Protein AF-A0A2V8K857-F1 (afdb_monomer)

Solvent-accessible surface area (b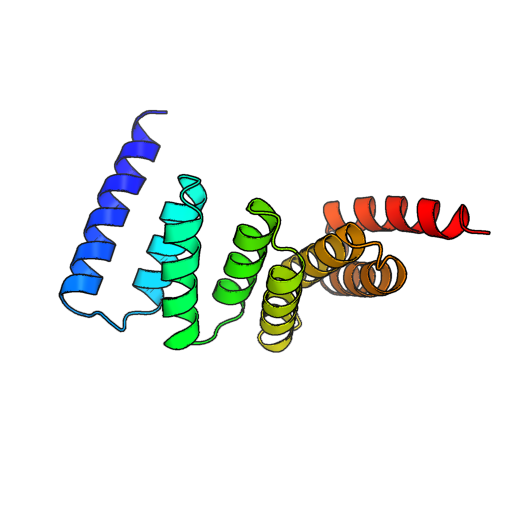ackbone atoms only — not comparable to full-atom values): 7277 Å² total; per-residue (Å²): 123,70,66,62,62,51,53,55,51,54,52,45,53,54,36,51,53,46,38,72,78,44,70,91,39,37,69,42,25,39,51,45,14,54,52,26,48,76,69,70,36,53,69,63,12,47,54,24,23,50,53,11,37,72,75,49,76,47,30,67,45,27,34,50,44,15,54,50,28,52,74,69,76,36,39,73,61,14,39,55,25,14,52,48,12,32,71,70,33,79,77,44,32,68,32,30,31,51,30,15,48,38,33,40,76,72,67,40,49,70,64,14,48,54,28,25,51,51,14,37,70,70,36,75,80,45,60,68,39,54,55,50,48,54,56,48,52,50,57,64,61,68,74,108

pLDDT: mean 93.02, std 10.06, range [45.81, 98.81]

Secondary structure (DSSP, 8-state):
-HHHHHHHHHHHHHHHHHHHH-TT-HHHHHHHHHHHHHTT-HHHHHHHHHHHHHHS--HHHHHHHHHHHHHTT-HHHHHHHHHHHHHH-TT-HHHHHHHHHHHHHTT-HHHHHHHHHHHHHH-TT-HHHHHHHHHHHHHHHHT-

Sequence (144 aa):
MVSFRWAFNEAQAHFEEVLRIFPDQPDAHFSLGVIFARKAKFDEALAHYTQAAEIRPDAATHYNLGNVLMKVDRADEAIAHFAEAVRLDPQMAEAQNNWAYALASQGRLHEAADHFAAALRIKPNLVEARLNVARIREQLGEAR

Structure (mmCIF, N/CA/C/O backbone):
data_AF-A0A2V8K857-F1
#
_entry.id   AF-A0A2V8K857-F1
#
loop_
_atom_site.group_PDB
_atom_site.id
_atom_site.type_symbol
_atom_site.label_atom_id
_atom_site.label_alt_id
_atom_site.label_comp_id
_atom_site.label_asym_id
_atom_site.label_entity_id
_atom_site.label_seq_id
_atom_site.pdbx_PDB_ins_code
_atom_site.Cartn_x
_atom_site.Cartn_y
_atom_site.Cartn_z
_atom_site.occupancy
_atom_site.B_iso_or_equiv
_atom_site.auth_seq_id
_atom_site.auth_comp_id
_atom_site.auth_asym_id
_atom_site.auth_atom_id
_atom_site.pdbx_PDB_model_num
ATOM 1 N N . MET A 1 1 ? 20.931 17.908 -3.114 1.00 53.53 1 MET A N 1
ATOM 2 C CA . MET A 1 1 ? 19.654 17.392 -3.670 1.00 53.53 1 MET A CA 1
ATOM 3 C C . MET A 1 1 ? 19.728 16.903 -5.125 1.00 53.53 1 MET A C 1
ATOM 5 O O . MET A 1 1 ? 18.856 16.143 -5.517 1.00 53.53 1 MET A O 1
ATOM 9 N N . VAL A 1 2 ? 20.745 17.264 -5.922 1.00 58.31 2 VAL A N 1
ATOM 10 C CA . VAL A 1 2 ? 20.847 16.863 -7.348 1.00 58.31 2 VAL A CA 1
ATOM 11 C C . VAL A 1 2 ? 21.125 15.357 -7.548 1.00 58.31 2 VAL A C 1
ATOM 13 O O . VAL A 1 2 ? 20.633 14.765 -8.502 1.00 58.31 2 VAL A O 1
ATOM 16 N N . SER A 1 3 ? 21.828 14.720 -6.604 1.00 67.25 3 SER A N 1
ATOM 17 C CA . SER A 1 3 ? 22.264 13.313 -6.689 1.00 67.25 3 SER A CA 1
ATOM 18 C C . SER A 1 3 ? 21.116 12.288 -6.708 1.00 67.25 3 SER A C 1
ATOM 20 O O . SER A 1 3 ? 21.150 11.356 -7.503 1.00 67.25 3 SER A O 1
ATOM 22 N N . PHE A 1 4 ? 20.052 12.489 -5.920 1.00 61.50 4 PHE A N 1
ATOM 23 C CA . PHE A 1 4 ? 18.925 11.546 -5.884 1.00 61.50 4 PHE A CA 1
ATOM 24 C C . PHE A 1 4 ? 18.104 11.559 -7.176 1.00 61.50 4 PHE A C 1
ATOM 26 O O . PHE A 1 4 ? 17.704 10.510 -7.665 1.00 61.50 4 PHE A O 1
ATOM 33 N N . ARG A 1 5 ? 17.877 12.743 -7.761 1.00 63.09 5 ARG A N 1
ATOM 34 C CA . ARG A 1 5 ? 17.120 12.872 -9.015 1.00 63.09 5 ARG A CA 1
ATOM 35 C C . ARG A 1 5 ? 17.824 12.163 -10.176 1.00 63.09 5 ARG A C 1
ATOM 37 O O . ARG A 1 5 ? 17.155 11.538 -10.989 1.00 63.09 5 ARG A O 1
ATOM 44 N N . TRP A 1 6 ? 19.152 12.238 -10.225 1.00 64.38 6 TRP A N 1
ATOM 45 C CA . TRP A 1 6 ? 19.959 11.528 -11.217 1.00 64.38 6 TRP A CA 1
ATOM 46 C C . TRP A 1 6 ? 19.879 10.010 -11.047 1.00 64.38 6 TRP A C 1
ATOM 48 O O . TRP A 1 6 ? 19.550 9.321 -12.008 1.00 64.38 6 TRP A O 1
ATOM 58 N N . ALA A 1 7 ? 20.035 9.509 -9.818 1.00 73.25 7 ALA A N 1
ATOM 59 C CA . ALA A 1 7 ? 19.943 8.077 -9.538 1.00 73.25 7 ALA A CA 1
ATOM 60 C C . ALA A 1 7 ? 18.571 7.478 -9.913 1.00 73.25 7 ALA A C 1
ATOM 62 O O . ALA A 1 7 ? 18.506 6.383 -10.462 1.00 73.25 7 ALA A O 1
ATOM 63 N N . PHE A 1 8 ? 17.463 8.200 -9.681 1.00 74.38 8 PHE A N 1
ATOM 64 C CA . PHE A 1 8 ? 16.128 7.724 -10.077 1.00 74.38 8 PHE A CA 1
ATOM 65 C C . PHE A 1 8 ? 15.911 7.696 -11.590 1.00 74.38 8 PHE A C 1
ATOM 67 O O . PHE A 1 8 ? 15.122 6.888 -12.068 1.00 74.38 8 PHE A O 1
ATOM 74 N N . ASN A 1 9 ? 16.542 8.599 -12.340 1.00 81.56 9 ASN A N 1
ATOM 75 C CA . ASN A 1 9 ? 16.406 8.628 -13.795 1.00 81.56 9 ASN A CA 1
ATOM 76 C C . ASN A 1 9 ? 17.232 7.521 -14.452 1.00 81.56 9 ASN A C 1
ATOM 78 O O . ASN A 1 9 ? 16.742 6.865 -15.363 1.00 81.56 9 ASN A O 1
ATOM 82 N N . GLU A 1 10 ? 18.442 7.278 -13.953 1.00 85.88 10 GLU A N 1
ATOM 83 C CA . GLU A 1 10 ? 19.298 6.187 -14.419 1.00 85.88 10 GLU A CA 1
ATOM 84 C C . GLU A 1 10 ? 18.686 4.817 -14.088 1.00 85.88 10 GLU A C 1
ATOM 86 O O . GLU A 1 10 ? 18.539 3.977 -14.973 1.00 85.88 10 GLU A O 1
ATOM 91 N N . ALA A 1 11 ? 18.213 4.620 -12.850 1.00 88.81 11 ALA A N 1
ATOM 92 C CA . ALA A 1 11 ? 17.524 3.388 -12.461 1.00 88.81 11 ALA A CA 1
ATOM 93 C C . ALA A 1 11 ? 16.269 3.130 -13.310 1.00 88.81 11 ALA A C 1
ATOM 95 O O . ALA A 1 11 ? 16.038 2.000 -13.730 1.00 88.81 11 ALA A O 1
ATOM 96 N N . GLN A 1 12 ? 15.480 4.173 -13.598 1.00 93.75 12 GLN A N 1
ATOM 97 C CA . GLN A 1 12 ? 14.304 4.048 -14.459 1.00 93.75 12 GLN A CA 1
ATOM 98 C C . GLN A 1 12 ? 14.687 3.536 -15.852 1.00 93.75 12 GLN A C 1
ATOM 100 O O . GLN A 1 12 ? 14.114 2.548 -16.300 1.00 93.75 12 GLN A O 1
ATOM 105 N N . ALA A 1 13 ? 15.680 4.157 -16.498 1.00 93.19 13 ALA A N 1
ATOM 106 C CA . ALA A 1 13 ? 16.111 3.772 -17.840 1.00 93.19 13 ALA A CA 1
ATOM 107 C C . ALA A 1 13 ? 16.593 2.312 -17.900 1.00 93.19 13 ALA A C 1
ATOM 109 O O . ALA A 1 13 ? 16.292 1.597 -18.853 1.00 93.19 13 ALA A O 1
ATOM 110 N N . HIS A 1 14 ? 17.292 1.839 -16.863 1.00 93.62 14 HIS A N 1
ATOM 111 C CA . HIS A 1 14 ? 17.709 0.439 -16.785 1.00 93.62 14 HIS A CA 1
ATOM 112 C C . HIS A 1 14 ? 16.527 -0.527 -16.683 1.00 93.62 14 HIS A C 1
ATOM 114 O O . HIS A 1 14 ? 16.517 -1.539 -17.380 1.00 93.62 14 HIS A O 1
ATOM 120 N N . PHE A 1 15 ? 15.528 -0.236 -15.846 1.00 95.44 15 PHE A N 1
ATOM 121 C CA . PHE A 1 15 ? 14.354 -1.104 -15.734 1.00 95.44 15 PHE A CA 1
ATOM 122 C C . PHE A 1 15 ? 13.469 -1.061 -16.986 1.00 95.44 15 PHE A C 1
ATOM 124 O O . PHE A 1 15 ? 12.941 -2.096 -17.381 1.00 95.44 15 PHE A O 1
ATOM 131 N N . GLU A 1 16 ? 13.346 0.092 -17.645 1.00 96.19 16 GLU A N 1
ATOM 132 C CA . GLU A 1 16 ? 12.655 0.207 -18.937 1.00 96.19 16 GLU A CA 1
ATOM 133 C C . GLU A 1 16 ? 13.349 -0.628 -20.023 1.00 96.19 16 GLU A C 1
ATOM 135 O O . GLU A 1 16 ? 12.683 -1.343 -20.770 1.00 96.19 16 GLU A O 1
ATOM 140 N N . GLU A 1 17 ? 14.684 -0.613 -20.075 1.00 96.12 17 GLU A N 1
ATOM 141 C CA . GLU A 1 17 ? 15.452 -1.451 -21.001 1.00 96.12 17 GLU A CA 1
ATOM 142 C C . GLU A 1 17 ? 15.288 -2.947 -20.697 1.00 96.12 17 GLU A C 1
ATOM 144 O O . GLU A 1 17 ? 15.124 -3.748 -21.618 1.00 96.12 17 GLU A O 1
ATOM 149 N N . VAL A 1 18 ? 15.267 -3.331 -19.414 1.00 94.69 18 VAL A N 1
ATOM 150 C CA . VAL A 1 18 ? 14.958 -4.711 -19.011 1.00 94.69 18 VAL A CA 1
ATOM 151 C C . VAL A 1 18 ? 13.593 -5.123 -19.546 1.00 94.69 18 VAL A C 1
ATOM 153 O O . VAL A 1 18 ? 13.506 -6.168 -20.181 1.00 94.69 18 VAL A O 1
ATOM 156 N N . LEU A 1 19 ? 12.557 -4.302 -19.362 1.00 96.50 19 LEU A N 1
ATOM 157 C CA . LEU A 1 19 ? 11.205 -4.614 -19.835 1.00 96.50 19 LEU A CA 1
ATOM 158 C C . LEU A 1 19 ? 11.071 -4.603 -21.360 1.00 96.50 19 LEU A C 1
ATOM 160 O O . LEU A 1 19 ? 10.226 -5.305 -21.910 1.00 96.50 19 LEU A O 1
ATOM 164 N N . ARG A 1 20 ? 11.928 -3.859 -22.065 1.00 96.44 20 ARG A N 1
ATOM 165 C CA . ARG A 1 2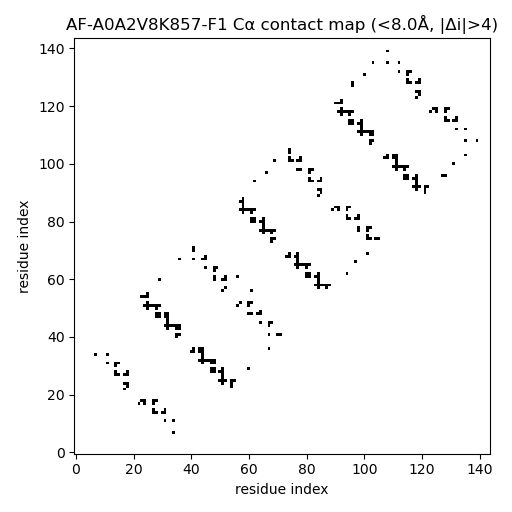0 ? 11.996 -3.902 -23.530 1.00 96.44 20 ARG A CA 1
ATOM 166 C C . ARG A 1 20 ? 12.467 -5.266 -24.044 1.00 96.44 20 ARG A C 1
ATOM 168 O O . ARG A 1 20 ? 12.058 -5.678 -25.127 1.00 96.44 20 ARG A O 1
ATOM 175 N N . ILE A 1 21 ? 13.351 -5.935 -23.304 1.00 96.56 21 ILE A N 1
ATOM 176 C CA . ILE A 1 21 ? 13.922 -7.239 -23.675 1.00 96.56 21 ILE A CA 1
ATOM 177 C C . ILE A 1 21 ? 13.104 -8.388 -23.063 1.00 96.56 21 ILE A C 1
ATOM 179 O O . ILE A 1 21 ? 12.866 -9.400 -23.720 1.00 96.56 21 ILE A O 1
ATOM 183 N N . PHE A 1 22 ? 12.661 -8.214 -21.820 1.00 95.38 22 PHE A N 1
ATOM 184 C CA . PHE A 1 22 ? 11.933 -9.183 -21.009 1.00 95.38 22 PHE A CA 1
ATOM 185 C C . PHE A 1 22 ? 10.698 -8.500 -20.397 1.00 95.38 22 PHE A C 1
ATOM 187 O O . PHE A 1 22 ? 10.783 -7.973 -19.287 1.00 95.38 22 PHE A O 1
ATOM 194 N N . PRO A 1 23 ? 9.557 -8.470 -21.108 1.00 93.06 23 PRO A N 1
ATOM 195 C CA . PRO A 1 23 ? 8.377 -7.733 -20.654 1.00 93.06 23 PRO A CA 1
ATOM 196 C C . PRO A 1 23 ? 7.761 -8.320 -19.377 1.00 93.06 23 PRO A C 1
ATOM 198 O O . PRO A 1 23 ? 7.289 -7.573 -18.530 1.00 93.06 23 PRO A O 1
ATOM 201 N N . ASP A 1 24 ? 7.852 -9.633 -19.170 1.00 95.81 24 ASP A N 1
ATOM 202 C CA . ASP A 1 24 ? 7.187 -10.314 -18.051 1.00 95.81 24 ASP A CA 1
ATOM 203 C C . ASP A 1 24 ? 8.076 -10.393 -16.796 1.00 95.81 24 ASP A C 1
ATOM 205 O O . ASP A 1 24 ? 8.214 -11.441 -16.162 1.00 95.81 24 ASP A O 1
ATOM 209 N N . GLN A 1 25 ? 8.723 -9.282 -16.429 1.00 97.50 25 GLN A N 1
ATOM 210 C CA . GLN A 1 25 ? 9.602 -9.213 -15.258 1.00 97.50 25 GLN A CA 1
ATOM 211 C C . GLN A 1 25 ? 8.921 -8.478 -14.090 1.00 97.50 25 GLN A C 1
ATOM 213 O O . GLN A 1 25 ? 8.955 -7.242 -14.038 1.00 97.50 25 GLN A O 1
ATOM 218 N N . PRO A 1 26 ? 8.369 -9.199 -13.091 1.00 96.69 26 PRO A N 1
ATOM 219 C CA . PRO A 1 26 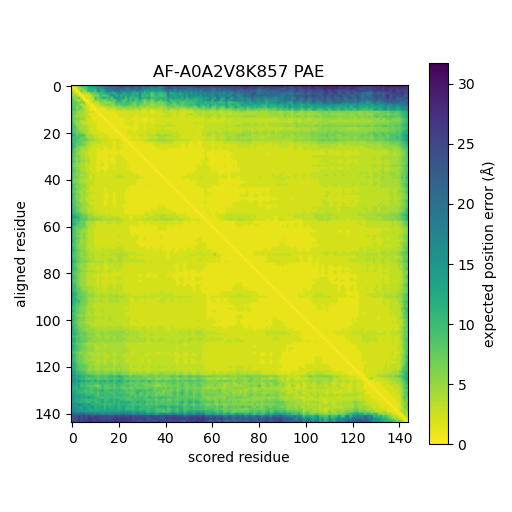? 7.596 -8.581 -12.012 1.00 96.69 26 PRO A CA 1
ATOM 220 C C . PRO A 1 26 ? 8.447 -7.637 -11.155 1.00 96.69 26 PRO A C 1
ATOM 222 O O . PRO A 1 26 ? 7.986 -6.566 -10.775 1.00 96.69 26 PRO A O 1
ATOM 225 N N . ASP A 1 27 ? 9.717 -7.974 -10.910 1.00 96.19 27 ASP A N 1
ATOM 226 C CA . ASP A 1 27 ? 10.631 -7.142 -10.114 1.00 96.19 27 ASP A CA 1
ATOM 227 C C . ASP A 1 27 ? 10.978 -5.809 -10.804 1.00 96.19 27 ASP A C 1
ATOM 229 O O . ASP A 1 27 ? 11.143 -4.779 -10.141 1.00 96.19 27 ASP A O 1
ATOM 233 N N . ALA A 1 28 ? 11.062 -5.806 -12.140 1.00 96.94 28 ALA A N 1
ATOM 234 C CA . ALA A 1 28 ? 11.313 -4.595 -12.920 1.00 96.94 28 ALA A CA 1
ATOM 235 C C . ALA A 1 28 ? 10.075 -3.688 -12.932 1.00 96.94 28 ALA A C 1
ATOM 237 O O . ALA A 1 28 ? 10.185 -2.488 -12.676 1.00 96.94 28 ALA A O 1
ATOM 238 N N . HIS A 1 29 ? 8.890 -4.273 -13.128 1.00 98.25 29 HIS A N 1
ATOM 239 C CA . HIS A 1 29 ? 7.617 -3.573 -12.990 1.00 98.25 29 HIS A CA 1
ATOM 240 C C . HIS A 1 29 ? 7.419 -2.991 -11.584 1.00 98.25 29 HIS A C 1
ATOM 242 O O . HIS A 1 29 ? 7.152 -1.799 -11.450 1.00 98.25 29 HIS A O 1
ATOM 248 N N . PHE A 1 30 ? 7.648 -3.770 -10.525 1.00 98.25 30 PHE A N 1
ATOM 249 C CA . PHE A 1 30 ? 7.569 -3.282 -9.148 1.00 98.25 30 PHE A CA 1
ATOM 250 C C . PHE A 1 30 ? 8.520 -2.100 -8.907 1.00 98.25 30 PHE A C 1
ATOM 252 O O . PHE A 1 30 ? 8.123 -1.068 -8.361 1.00 98.25 30 PHE A O 1
ATOM 259 N N . SER A 1 31 ? 9.769 -2.212 -9.368 1.00 97.81 31 SER A N 1
ATOM 260 C CA . SER A 1 31 ? 10.777 -1.159 -9.209 1.00 97.81 31 SER A CA 1
ATOM 261 C C . SER A 1 31 ? 10.397 0.130 -9.943 1.00 97.81 31 SER A C 1
ATOM 263 O O . SER A 1 31 ? 10.541 1.220 -9.382 1.00 97.81 31 SER A O 1
ATOM 265 N N . LEU A 1 32 ? 9.852 0.030 -11.160 1.00 97.94 32 LEU A N 1
ATOM 266 C CA . LEU A 1 32 ? 9.304 1.183 -11.877 1.00 97.94 32 LEU A CA 1
ATOM 267 C C . LEU A 1 32 ? 8.105 1.786 -11.144 1.00 97.94 32 LEU A C 1
ATOM 269 O O . LEU A 1 32 ? 8.064 3.004 -10.978 1.00 97.94 32 LEU A O 1
ATOM 273 N N . GLY A 1 33 ? 7.196 0.961 -10.619 1.00 98.00 33 GLY A N 1
ATOM 274 C CA . GLY A 1 33 ? 6.091 1.408 -9.768 1.00 98.00 33 GLY A CA 1
ATOM 275 C C . GLY A 1 33 ? 6.574 2.265 -8.591 1.00 98.00 33 GLY A C 1
ATOM 276 O O . GLY A 1 33 ? 6.070 3.370 -8.367 1.00 98.00 33 GLY A O 1
ATOM 277 N N . VAL A 1 34 ? 7.628 1.825 -7.893 1.00 97.25 34 VAL A N 1
ATOM 278 C CA . VAL A 1 34 ? 8.256 2.583 -6.792 1.00 97.25 34 VAL A 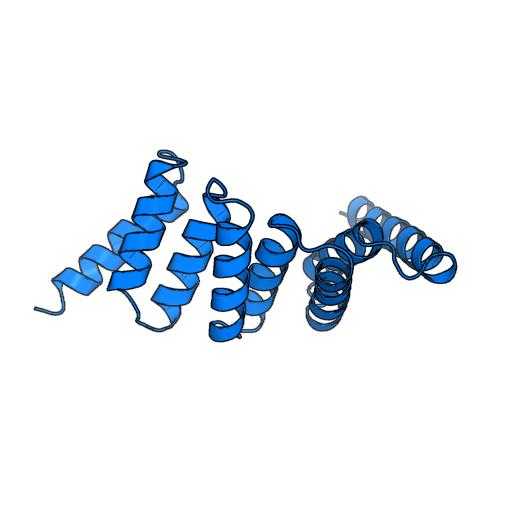CA 1
ATOM 279 C C . VAL A 1 34 ? 8.836 3.909 -7.281 1.00 97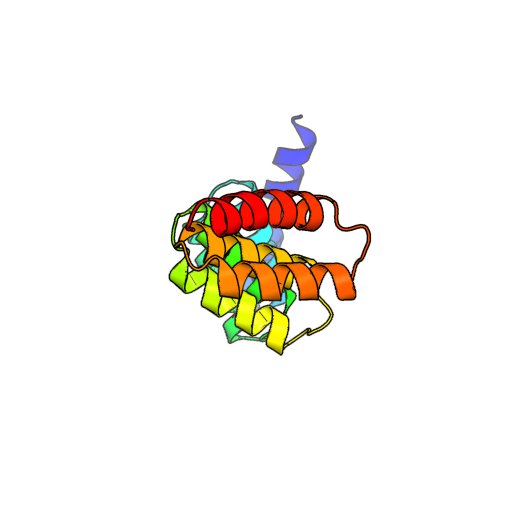.25 34 VAL A C 1
ATOM 281 O O . VAL A 1 34 ? 8.649 4.946 -6.633 1.00 97.25 34 VAL A O 1
ATOM 284 N N . ILE A 1 35 ? 9.547 3.901 -8.410 1.00 96.38 35 ILE A N 1
ATOM 285 C CA . ILE A 1 35 ? 10.169 5.104 -8.977 1.00 96.38 35 ILE A CA 1
ATOM 286 C C . ILE A 1 35 ? 9.100 6.128 -9.377 1.00 96.38 35 ILE A C 1
ATOM 288 O O . ILE A 1 35 ? 9.209 7.301 -9.004 1.00 96.38 35 ILE A O 1
ATOM 292 N N . PHE A 1 36 ? 8.056 5.705 -10.089 1.00 97.69 36 PHE A N 1
ATOM 293 C CA . PHE A 1 36 ? 6.967 6.581 -10.514 1.00 97.69 36 PHE A CA 1
ATOM 294 C C . PHE A 1 36 ? 6.170 7.124 -9.324 1.00 97.69 36 PHE A C 1
ATOM 296 O O . PHE A 1 36 ? 5.936 8.334 -9.253 1.00 97.69 36 PHE A O 1
ATOM 303 N N . ALA A 1 37 ? 5.879 6.295 -8.316 1.00 97.00 37 ALA A N 1
ATOM 304 C CA . ALA A 1 37 ? 5.211 6.743 -7.094 1.00 97.00 37 ALA A CA 1
ATOM 305 C C . ALA A 1 37 ? 6.023 7.824 -6.357 1.00 97.00 37 ALA A C 1
ATOM 307 O O . ALA A 1 37 ? 5.467 8.829 -5.908 1.00 97.00 37 ALA A O 1
ATOM 308 N N . ARG A 1 38 ? 7.355 7.675 -6.279 1.00 95.19 38 ARG A N 1
ATOM 309 C CA . ARG A 1 38 ? 8.257 8.691 -5.697 1.00 95.19 38 ARG A CA 1
ATOM 310 C C . ARG A 1 38 ? 8.298 9.988 -6.502 1.00 95.19 38 ARG A C 1
ATOM 312 O O . ARG A 1 38 ? 8.518 11.051 -5.926 1.00 95.19 38 ARG A O 1
ATOM 319 N N . LYS A 1 39 ? 8.082 9.911 -7.816 1.00 95.00 39 LYS A N 1
ATOM 320 C CA . LYS A 1 39 ? 7.960 11.068 -8.715 1.00 95.00 39 LYS A CA 1
ATOM 321 C C . LYS A 1 39 ? 6.554 11.688 -8.715 1.00 95.00 39 LYS A C 1
ATOM 323 O O . LYS A 1 39 ? 6.337 12.626 -9.473 1.00 95.00 39 LYS A O 1
ATOM 328 N N . ALA A 1 40 ? 5.633 11.189 -7.882 1.00 96.19 40 ALA A N 1
ATOM 329 C CA . ALA A 1 40 ? 4.216 11.567 -7.857 1.00 96.19 40 ALA A CA 1
ATOM 330 C C . ALA A 1 40 ? 3.485 11.352 -9.199 1.00 96.19 40 ALA A C 1
ATOM 332 O O . ALA A 1 40 ? 2.485 11.999 -9.494 1.00 96.19 40 ALA A O 1
ATOM 333 N N . LYS A 1 41 ? 3.996 10.423 -10.010 1.00 97.75 41 LYS A N 1
ATOM 334 C CA . LYS A 1 41 ? 3.418 9.970 -11.275 1.00 97.75 41 LYS A CA 1
ATOM 335 C C . LYS A 1 41 ? 2.549 8.747 -11.003 1.00 97.75 41 LYS A C 1
ATOM 337 O O . LYS A 1 41 ? 2.995 7.610 -11.140 1.00 97.75 41 LYS A O 1
ATOM 342 N N . PHE A 1 42 ? 1.371 8.989 -10.433 1.00 98.12 42 PHE A N 1
ATOM 343 C CA . 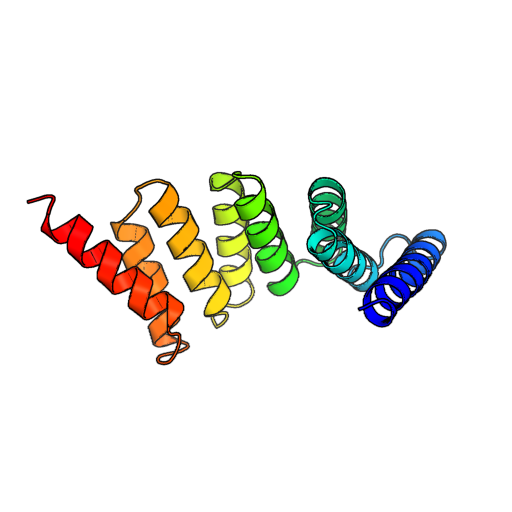PHE A 1 42 ? 0.575 7.925 -9.821 1.00 98.12 42 PHE A CA 1
ATOM 344 C C . PHE A 1 42 ? -0.052 6.979 -10.845 1.00 98.12 42 PHE A C 1
ATOM 346 O O . PHE A 1 42 ? -0.072 5.782 -10.585 1.00 98.12 42 PHE A O 1
ATOM 353 N N . ASP A 1 43 ? -0.463 7.466 -12.015 1.00 98.12 43 ASP A N 1
ATOM 354 C CA . ASP A 1 43 ? -1.031 6.610 -13.064 1.00 98.12 43 ASP A CA 1
ATOM 355 C C . ASP A 1 43 ? 0.009 5.623 -13.610 1.00 98.12 43 ASP A C 1
ATOM 357 O O . ASP A 1 43 ? -0.254 4.422 -13.684 1.00 98.12 43 ASP A O 1
ATOM 361 N N . GLU A 1 44 ? 1.229 6.092 -13.904 1.00 98.38 44 GLU A N 1
ATOM 362 C CA . GLU A 1 44 ? 2.325 5.206 -14.315 1.00 98.38 44 GLU A CA 1
ATOM 363 C C . GLU A 1 44 ? 2.714 4.220 -13.201 1.00 98.38 44 GLU A C 1
ATOM 365 O O . GLU A 1 44 ? 3.018 3.056 -13.471 1.00 98.38 44 GLU A O 1
ATOM 370 N N . ALA A 1 45 ? 2.673 4.658 -11.937 1.00 98.56 45 ALA A N 1
ATOM 371 C CA . ALA A 1 45 ? 2.953 3.787 -10.800 1.00 98.56 45 ALA A CA 1
ATOM 372 C C . ALA A 1 45 ? 1.917 2.664 -10.665 1.00 98.56 45 ALA A C 1
ATOM 374 O O . ALA A 1 45 ? 2.298 1.507 -10.487 1.00 98.56 45 ALA A O 1
ATOM 375 N N . LEU A 1 46 ? 0.626 2.997 -10.771 1.00 98.69 46 LEU A N 1
ATOM 376 C CA . LEU A 1 46 ? -0.463 2.022 -10.733 1.00 98.69 46 LEU A CA 1
ATOM 377 C C . LEU A 1 46 ? -0.321 1.015 -11.871 1.00 98.69 46 LEU A C 1
ATOM 379 O O . LEU A 1 46 ? -0.325 -0.179 -11.601 1.00 98.69 46 LEU A O 1
ATOM 383 N N . ALA A 1 47 ? -0.106 1.478 -13.106 1.00 98.38 47 ALA A N 1
ATOM 384 C CA . ALA A 1 47 ? 0.052 0.595 -14.259 1.00 98.38 47 ALA A CA 1
ATOM 385 C C . ALA A 1 47 ? 1.170 -0.438 -14.044 1.00 98.38 47 ALA A C 1
ATOM 387 O O . ALA A 1 47 ? 0.967 -1.635 -14.240 1.00 98.38 47 ALA A O 1
ATOM 388 N N . HIS A 1 48 ? 2.341 0.005 -13.581 1.00 98.56 48 HIS A N 1
ATOM 389 C CA . HIS A 1 48 ? 3.462 -0.897 -13.348 1.00 98.56 48 HIS A CA 1
ATOM 390 C C . HIS A 1 48 ? 3.261 -1.834 -12.157 1.00 98.56 48 HIS A C 1
ATOM 392 O O . HIS A 1 48 ? 3.580 -3.015 -12.267 1.00 98.56 48 HIS A O 1
ATOM 398 N N . TYR A 1 49 ? 2.706 -1.366 -11.040 1.00 98.62 49 TYR A N 1
ATOM 399 C CA . TYR A 1 49 ? 2.400 -2.278 -9.942 1.00 98.62 49 TYR A CA 1
ATOM 400 C C . TYR A 1 49 ? 1.306 -3.290 -10.305 1.00 98.62 49 TYR A C 1
ATOM 402 O O . TYR A 1 49 ? 1.394 -4.438 -9.877 1.00 98.62 49 TYR A O 1
ATOM 410 N N . THR A 1 50 ? 0.308 -2.908 -11.108 1.00 98.44 50 THR A N 1
ATOM 411 C CA . THR A 1 50 ? -0.714 -3.837 -11.609 1.00 98.44 50 THR A CA 1
ATOM 412 C C . THR A 1 50 ? -0.077 -4.927 -12.465 1.00 98.44 50 THR A C 1
ATOM 414 O O . THR A 1 50 ? -0.319 -6.098 -12.195 1.00 98.44 50 THR A O 1
ATOM 417 N N . GLN A 1 51 ? 0.807 -4.577 -13.408 1.00 98.38 51 GLN A N 1
ATOM 418 C CA . GLN A 1 51 ? 1.546 -5.579 -14.191 1.00 98.38 51 GLN A CA 1
ATOM 419 C C . GLN A 1 51 ? 2.389 -6.503 -13.297 1.00 98.38 51 GLN A C 1
ATOM 421 O O . GLN A 1 51 ? 2.366 -7.720 -13.468 1.00 98.38 51 GLN A O 1
ATOM 426 N N . ALA A 1 52 ? 3.086 -5.957 -12.292 1.00 98.31 52 ALA A N 1
ATOM 427 C CA . ALA A 1 52 ? 3.838 -6.775 -11.338 1.00 98.31 52 ALA A CA 1
ATOM 428 C C . ALA A 1 52 ? 2.934 -7.777 -10.598 1.00 98.31 52 ALA A C 1
ATOM 430 O O . ALA A 1 52 ? 3.279 -8.956 -10.514 1.00 98.31 52 ALA A O 1
ATOM 431 N N . ALA A 1 53 ? 1.770 -7.325 -10.119 1.00 97.75 53 ALA A N 1
ATOM 432 C CA . ALA A 1 53 ? 0.803 -8.157 -9.407 1.00 97.75 53 ALA A CA 1
ATOM 433 C C . ALA A 1 53 ? 0.150 -9.220 -10.306 1.00 97.75 53 ALA A C 1
ATOM 435 O O . ALA A 1 53 ? -0.110 -10.324 -9.837 1.00 97.75 53 ALA A O 1
ATOM 436 N N . GLU A 1 54 ? -0.098 -8.911 -11.583 1.00 97.81 54 GLU A N 1
ATOM 437 C CA . GLU A 1 54 ? -0.635 -9.858 -12.569 1.00 97.81 54 GLU A CA 1
ATOM 438 C C . GLU A 1 54 ? 0.363 -10.979 -12.888 1.00 97.81 54 GLU A C 1
ATOM 440 O O . GLU A 1 54 ? -0.026 -12.144 -12.967 1.00 97.81 54 GLU A O 1
ATOM 445 N N . ILE A 1 55 ? 1.652 -10.648 -13.026 1.00 98.00 55 ILE A N 1
ATOM 446 C CA . ILE A 1 55 ? 2.704 -11.634 -13.311 1.00 98.00 55 ILE A CA 1
ATOM 447 C C . ILE A 1 55 ? 3.008 -12.485 -12.073 1.00 98.00 55 ILE A C 1
ATOM 449 O O . ILE A 1 55 ? 3.146 -13.708 -12.161 1.00 98.00 55 ILE A O 1
ATOM 453 N N . ARG A 1 56 ? 3.149 -11.845 -10.907 1.00 97.81 56 ARG A N 1
ATOM 454 C CA . ARG A 1 56 ? 3.424 -12.525 -9.640 1.00 97.81 56 ARG A CA 1
ATOM 455 C C . ARG A 1 56 ? 2.747 -11.789 -8.481 1.00 97.81 56 ARG A C 1
ATOM 457 O O . ARG A 1 56 ? 3.303 -10.810 -7.985 1.00 97.81 56 ARG A O 1
ATOM 464 N N . PRO A 1 57 ? 1.606 -12.296 -7.988 1.00 96.50 57 PRO A N 1
ATOM 465 C CA . PRO A 1 57 ? 0.958 -11.740 -6.810 1.00 96.50 57 PRO A CA 1
ATOM 466 C C . PRO A 1 57 ? 1.867 -11.838 -5.581 1.00 96.50 57 PRO A C 1
ATOM 468 O O . PRO A 1 57 ? 2.312 -12.927 -5.207 1.00 96.50 57 PRO A O 1
ATOM 471 N N . ASP A 1 58 ? 2.123 -10.707 -4.931 1.00 96.94 58 ASP A N 1
ATOM 472 C CA . ASP A 1 58 ? 2.852 -10.645 -3.669 1.00 96.94 58 ASP A CA 1
ATOM 473 C C . ASP A 1 58 ? 2.305 -9.533 -2.761 1.00 96.94 58 ASP A C 1
ATOM 475 O O . ASP A 1 58 ? 1.683 -8.563 -3.212 1.00 96.94 58 ASP A O 1
ATOM 479 N N . ALA A 1 59 ? 2.526 -9.688 -1.455 1.00 98.38 59 ALA A N 1
ATOM 480 C CA . ALA A 1 59 ? 1.971 -8.784 -0.455 1.00 98.38 59 ALA A CA 1
ATOM 481 C C . ALA A 1 59 ? 2.504 -7.346 -0.581 1.00 98.38 59 ALA A C 1
ATOM 483 O O . ALA A 1 59 ? 1.751 -6.390 -0.393 1.00 98.38 59 ALA A O 1
ATOM 484 N N . ALA A 1 60 ? 3.785 -7.172 -0.921 1.00 98.25 60 ALA A N 1
ATOM 485 C CA . ALA A 1 60 ? 4.411 -5.859 -1.011 1.00 98.25 60 ALA A CA 1
ATOM 486 C C . ALA A 1 60 ? 3.884 -5.066 -2.214 1.00 98.25 60 ALA A C 1
ATOM 488 O O . ALA A 1 60 ? 3.648 -3.860 -2.098 1.00 98.25 60 ALA A O 1
ATOM 489 N N . THR A 1 61 ? 3.662 -5.721 -3.351 1.00 98.50 61 THR A N 1
ATOM 490 C CA . THR A 1 61 ? 3.076 -5.103 -4.544 1.00 98.50 61 THR A CA 1
ATOM 491 C C . THR A 1 61 ? 1.657 -4.619 -4.257 1.00 98.50 61 THR A C 1
ATOM 493 O O . THR A 1 61 ? 1.352 -3.446 -4.483 1.00 98.50 61 THR A O 1
ATOM 496 N N . HIS A 1 62 ? 0.810 -5.461 -3.658 1.00 98.75 62 HIS A N 1
ATOM 497 C CA . HIS A 1 62 ? -0.547 -5.065 -3.276 1.00 98.75 62 HIS A CA 1
ATOM 498 C C . HIS A 1 62 ? -0.574 -3.960 -2.210 1.00 98.75 62 HIS A C 1
ATOM 500 O O . HIS A 1 62 ? -1.338 -3.002 -2.332 1.00 98.75 62 HIS A O 1
ATOM 506 N N . TYR A 1 63 ? 0.313 -4.010 -1.217 1.00 98.81 63 TYR A N 1
ATOM 507 C CA . TYR A 1 63 ? 0.456 -2.929 -0.242 1.00 98.81 63 TYR A CA 1
ATOM 508 C C . TYR A 1 63 ? 0.812 -1.589 -0.910 1.00 98.81 63 TYR A C 1
ATOM 510 O O . TYR A 1 63 ? 0.234 -0.549 -0.584 1.00 98.81 63 TYR A O 1
ATOM 518 N N . ASN A 1 64 ? 1.733 -1.592 -1.877 1.00 98.69 64 ASN A N 1
ATOM 519 C CA . ASN A 1 64 ? 2.115 -0.377 -2.592 1.00 98.69 64 ASN A CA 1
ATOM 520 C C . ASN A 1 64 ? 1.016 0.135 -3.537 1.00 98.69 64 ASN A C 1
ATOM 522 O O . ASN A 1 64 ? 0.821 1.350 -3.596 1.00 98.69 64 ASN A O 1
ATOM 526 N N . LEU A 1 65 ? 0.259 -0.750 -4.199 1.00 98.62 65 LEU A N 1
ATOM 527 C CA . LEU A 1 65 ? -0.952 -0.376 -4.945 1.00 98.62 65 LEU A CA 1
ATOM 528 C C . LEU A 1 65 ? -1.940 0.363 -4.045 1.00 98.62 65 LEU A C 1
ATOM 530 O O . LEU A 1 65 ? -2.344 1.478 -4.374 1.00 98.62 65 LEU A O 1
ATOM 534 N N . GLY A 1 66 ? -2.256 -0.208 -2.879 1.00 98.56 66 GLY A N 1
ATOM 535 C CA . GLY A 1 66 ? -3.150 0.419 -1.907 1.00 98.56 66 GLY A CA 1
ATOM 536 C C . GLY A 1 66 ? -2.670 1.811 -1.488 1.00 98.56 66 GLY A C 1
ATOM 537 O O . GLY A 1 66 ? -3.443 2.767 -1.481 1.00 98.56 66 GLY A O 1
ATOM 538 N N . ASN A 1 67 ? -1.371 1.972 -1.231 1.00 98.69 67 ASN A N 1
ATOM 539 C CA . ASN A 1 67 ? -0.801 3.272 -0.868 1.00 98.69 67 ASN A CA 1
ATOM 540 C C . ASN A 1 67 ? -0.896 4.318 -1.986 1.00 98.69 67 ASN A C 1
ATOM 542 O O . ASN A 1 67 ? -1.117 5.495 -1.696 1.00 98.69 67 ASN A O 1
ATOM 546 N N . VAL A 1 68 ? -0.694 3.926 -3.247 1.00 98.69 68 VAL A N 1
ATOM 547 C CA . VAL A 1 68 ? -0.837 4.849 -4.383 1.00 98.69 68 VAL A CA 1
ATOM 548 C C . VAL A 1 68 ? -2.305 5.213 -4.589 1.00 98.69 68 VAL A C 1
ATOM 550 O O . VAL A 1 68 ? -2.602 6.390 -4.760 1.00 98.69 68 VAL A O 1
ATOM 553 N N . LEU A 1 69 ? -3.225 4.252 -4.480 1.00 98.69 69 LEU A N 1
ATOM 554 C CA . LEU A 1 69 ? -4.667 4.495 -4.588 1.00 98.69 69 LEU A CA 1
ATOM 555 C C . LEU A 1 69 ? -5.177 5.462 -3.516 1.00 98.69 69 LEU A C 1
ATOM 557 O O . LEU A 1 69 ? -5.941 6.371 -3.830 1.00 98.69 69 LEU A O 1
ATOM 561 N N . MET A 1 70 ? -4.678 5.351 -2.282 1.00 98.19 70 MET A N 1
ATOM 562 C CA . MET A 1 70 ? -4.969 6.325 -1.224 1.00 98.19 70 MET A CA 1
ATOM 563 C C . MET A 1 70 ? -4.489 7.744 -1.564 1.00 98.19 70 MET A C 1
ATOM 565 O O . MET A 1 70 ? -5.108 8.708 -1.133 1.00 98.19 70 MET A O 1
ATOM 569 N N . LYS A 1 71 ? -3.397 7.899 -2.326 1.00 97.69 71 LYS A N 1
ATOM 570 C CA . LYS A 1 71 ? -2.885 9.219 -2.747 1.00 97.69 71 LYS A CA 1
ATOM 571 C C . LYS A 1 71 ? -3.701 9.860 -3.868 1.00 97.69 71 LYS A C 1
ATOM 573 O O . LYS A 1 71 ? -3.541 11.055 -4.097 1.00 97.69 71 LYS A O 1
ATOM 578 N N . VAL A 1 72 ? -4.518 9.077 -4.567 1.00 97.56 72 VAL A N 1
ATOM 579 C CA . VAL A 1 72 ? -5.420 9.540 -5.632 1.00 97.56 72 VAL A CA 1
ATOM 580 C C . VAL A 1 72 ? -6.891 9.403 -5.224 1.00 97.56 72 VAL A C 1
ATOM 582 O O . VAL A 1 72 ? -7.757 9.279 -6.082 1.00 97.56 72 VAL A O 1
ATOM 585 N N . ASP A 1 73 ? -7.163 9.391 -3.913 1.00 96.69 73 ASP A N 1
ATOM 586 C CA . ASP A 1 73 ? -8.501 9.361 -3.305 1.00 96.69 73 ASP A CA 1
ATOM 587 C C . ASP A 1 73 ? -9.392 8.171 -3.728 1.00 96.69 73 ASP A C 1
ATOM 589 O O . ASP A 1 73 ? -10.618 8.220 -3.639 1.00 96.69 73 ASP A O 1
ATOM 593 N N . ARG A 1 74 ? -8.784 7.047 -4.134 1.00 98.06 74 ARG A N 1
ATOM 594 C CA . ARG A 1 74 ? -9.470 5.797 -4.524 1.00 98.06 74 ARG A CA 1
ATOM 595 C C . ARG A 1 74 ? -9.501 4.795 -3.365 1.00 98.06 74 ARG A C 1
ATOM 597 O O . ARG A 1 74 ? -8.956 3.694 -3.453 1.00 98.06 74 ARG A O 1
ATOM 604 N N . ALA A 1 75 ? -10.120 5.194 -2.253 1.00 97.50 75 ALA A N 1
ATOM 605 C CA . ALA A 1 75 ? -10.099 4.436 -0.995 1.00 97.50 75 ALA A CA 1
ATOM 606 C C . ALA A 1 75 ? -10.734 3.031 -1.092 1.00 97.50 75 ALA A C 1
ATOM 608 O O . ALA A 1 75 ? -10.203 2.092 -0.499 1.00 97.50 75 ALA A O 1
ATOM 609 N N . ASP A 1 76 ? -11.814 2.859 -1.864 1.00 97.38 76 ASP A N 1
ATOM 610 C CA . ASP A 1 76 ? -12.469 1.551 -2.056 1.00 97.38 76 ASP A CA 1
ATOM 611 C C . ASP A 1 76 ? -11.523 0.517 -2.680 1.00 97.38 76 ASP A C 1
ATOM 613 O O . ASP A 1 76 ? -11.415 -0.621 -2.220 1.00 97.38 76 ASP A O 1
ATOM 617 N N . GLU A 1 77 ? -10.785 0.925 -3.709 1.00 98.25 77 GLU A N 1
ATOM 618 C CA . GLU A 1 77 ? -9.827 0.052 -4.387 1.00 98.25 77 GLU A CA 1
ATOM 619 C C . GLU A 1 77 ? -8.587 -0.184 -3.523 1.00 98.25 77 GLU A C 1
ATOM 621 O O . GLU A 1 77 ? -8.044 -1.290 -3.496 1.00 98.25 77 GLU A O 1
ATOM 626 N N . ALA A 1 78 ? -8.166 0.827 -2.755 1.00 98.62 78 ALA A N 1
ATOM 627 C CA . ALA A 1 78 ? -7.081 0.670 -1.798 1.00 98.62 78 ALA A CA 1
ATOM 628 C C . ALA A 1 78 ? -7.404 -0.398 -0.742 1.00 98.62 78 ALA A C 1
ATOM 630 O O . ALA A 1 78 ? -6.548 -1.225 -0.433 1.00 98.62 78 ALA A O 1
ATOM 631 N N . ILE A 1 79 ? -8.641 -0.422 -0.233 1.00 98.69 79 ILE A N 1
ATOM 632 C CA . ILE A 1 79 ? -9.118 -1.434 0.718 1.00 98.69 79 ILE A CA 1
ATOM 633 C C . ILE A 1 79 ? -8.976 -2.845 0.141 1.00 98.69 79 ILE A C 1
ATOM 635 O O . ILE A 1 79 ? -8.456 -3.723 0.828 1.00 98.69 79 ILE A O 1
ATOM 639 N N . ALA A 1 80 ? -9.377 -3.062 -1.115 1.00 98.50 80 ALA A N 1
ATOM 640 C CA . ALA A 1 80 ? -9.251 -4.368 -1.761 1.00 98.50 80 ALA A CA 1
ATOM 641 C C . ALA A 1 80 ? -7.785 -4.828 -1.845 1.00 98.50 80 ALA A C 1
ATOM 643 O O . ALA A 1 80 ? -7.469 -5.977 -1.535 1.00 98.50 80 ALA A O 1
ATOM 644 N N . HIS A 1 81 ? -6.870 -3.923 -2.194 1.00 98.75 81 HIS A N 1
ATOM 645 C CA . HIS A 1 81 ? -5.450 -4.252 -2.267 1.00 98.75 81 HIS A CA 1
ATOM 646 C C . HIS A 1 81 ? -4.787 -4.427 -0.898 1.00 98.75 81 HIS A C 1
ATOM 648 O O . HIS A 1 81 ? -3.955 -5.318 -0.747 1.00 98.75 81 HIS A O 1
ATOM 654 N N . PHE A 1 82 ? -5.160 -3.655 0.124 1.00 98.81 82 PHE A N 1
ATOM 655 C CA . PHE A 1 82 ? -4.659 -3.915 1.475 1.00 98.81 82 PHE A CA 1
ATOM 656 C C . PHE A 1 82 ? -5.180 -5.241 2.034 1.00 98.81 82 PHE A C 1
ATOM 658 O O . PHE A 1 82 ? -4.420 -5.962 2.680 1.00 98.81 82 PHE A O 1
ATOM 665 N N . ALA A 1 83 ? -6.434 -5.596 1.743 1.00 98.69 83 ALA A N 1
ATOM 666 C CA . ALA A 1 83 ? -6.987 -6.894 2.101 1.00 98.69 83 ALA A CA 1
ATOM 667 C C . ALA A 1 83 ? -6.204 -8.041 1.453 1.00 98.69 83 ALA A C 1
ATOM 669 O O . ALA A 1 83 ? -5.853 -9.006 2.130 1.00 98.69 83 ALA A O 1
ATOM 670 N N . GLU A 1 84 ? -5.862 -7.907 0.171 1.00 98.69 84 GLU A N 1
ATOM 671 C CA . GLU A 1 84 ? -5.054 -8.897 -0.538 1.00 98.69 84 GLU A CA 1
ATOM 672 C C . GLU A 1 84 ? -3.616 -8.971 -0.008 1.00 98.69 84 GLU A C 1
ATOM 674 O O . GLU A 1 84 ? -3.088 -10.064 0.196 1.00 98.69 84 GLU A O 1
ATOM 679 N N . ALA A 1 85 ? -3.000 -7.828 0.312 1.00 98.75 85 ALA A N 1
ATOM 680 C CA . ALA A 1 85 ? -1.684 -7.790 0.946 1.00 98.75 85 ALA A CA 1
ATOM 681 C C . ALA A 1 85 ? -1.678 -8.544 2.284 1.00 98.75 85 ALA A C 1
ATOM 683 O O . ALA A 1 85 ? -0.794 -9.361 2.525 1.00 98.75 85 ALA A O 1
ATOM 684 N N . VAL A 1 86 ? -2.700 -8.332 3.118 1.00 98.56 86 VAL A N 1
ATOM 685 C CA . VAL A 1 86 ? -2.884 -9.047 4.391 1.00 98.56 86 VAL A CA 1
ATOM 686 C C . VAL A 1 86 ? -3.200 -10.531 4.179 1.00 98.56 86 VAL A C 1
ATOM 688 O O . VAL A 1 86 ? -2.778 -11.366 4.976 1.00 98.56 86 VAL A O 1
ATOM 691 N N . ARG A 1 87 ? -3.932 -10.891 3.120 1.00 98.56 87 ARG A N 1
ATOM 692 C CA . ARG A 1 87 ? -4.202 -12.2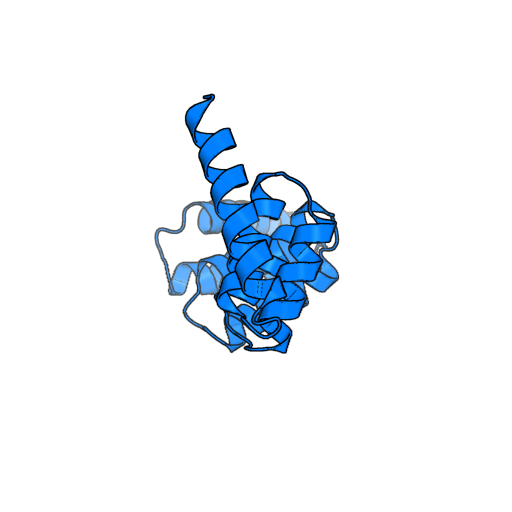94 2.774 1.00 98.56 87 ARG A CA 1
ATOM 693 C C . ARG A 1 87 ? -2.913 -13.035 2.410 1.00 98.56 87 ARG A C 1
ATOM 695 O O .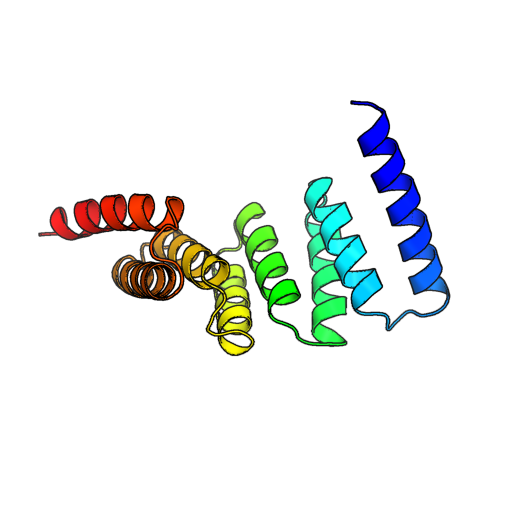 ARG A 1 87 ? -2.753 -14.192 2.794 1.00 98.56 87 ARG A O 1
ATOM 702 N N . LEU A 1 88 ? -2.023 -12.381 1.662 1.00 98.50 88 LEU A N 1
ATOM 703 C CA . LEU A 1 88 ? -0.735 -12.925 1.223 1.00 98.50 88 LEU A CA 1
ATOM 704 C C . LEU A 1 88 ? 0.313 -12.922 2.345 1.00 98.50 88 LEU A C 1
ATOM 706 O O . LEU A 1 88 ? 1.077 -13.878 2.460 1.00 98.50 88 LEU A O 1
ATOM 710 N N . ASP A 1 89 ? 0.324 -11.884 3.181 1.00 98.44 89 ASP A N 1
ATOM 711 C CA . ASP A 1 89 ? 1.157 -11.784 4.378 1.00 98.44 89 ASP A CA 1
ATOM 712 C C . ASP A 1 89 ? 0.344 -11.283 5.589 1.00 98.44 89 ASP A C 1
ATOM 714 O O . ASP A 1 89 ? 0.241 -10.075 5.841 1.00 98.44 89 ASP A O 1
ATOM 718 N N . PRO A 1 90 ? -0.193 -12.209 6.404 1.00 97.94 90 PRO A N 1
ATOM 719 C CA . PRO A 1 90 ? -0.945 -11.858 7.607 1.00 97.94 90 PRO A CA 1
ATOM 720 C C . PRO A 1 90 ? -0.129 -11.127 8.684 1.00 97.94 90 PRO A C 1
ATOM 722 O O . PRO A 1 90 ? -0.724 -10.594 9.622 1.00 97.94 90 PRO A O 1
ATOM 725 N N . GLN A 1 91 ? 1.207 -11.113 8.586 1.00 97.94 91 GLN A N 1
ATOM 726 C CA . GLN A 1 91 ? 2.112 -10.453 9.534 1.00 97.94 91 GLN A CA 1
ATOM 727 C C . GLN A 1 91 ? 2.530 -9.046 9.077 1.00 97.94 91 GLN A C 1
ATOM 729 O O . GLN A 1 91 ? 3.333 -8.390 9.744 1.00 97.94 91 GLN A O 1
ATOM 734 N N . MET A 1 92 ? 1.965 -8.531 7.983 1.00 98.12 92 MET A N 1
ATOM 735 C CA . MET A 1 92 ? 2.249 -7.180 7.507 1.00 98.12 92 MET A CA 1
ATOM 736 C C . MET A 1 92 ? 1.452 -6.131 8.303 1.00 98.12 92 MET A C 1
ATOM 738 O O . MET A 1 92 ? 0.367 -5.693 7.907 1.00 98.12 92 MET A O 1
ATOM 742 N N . ALA A 1 93 ? 1.993 -5.712 9.451 1.00 97.88 93 ALA A N 1
ATOM 743 C CA . ALA A 1 93 ? 1.357 -4.736 10.344 1.00 97.88 93 ALA A CA 1
ATOM 744 C C . ALA A 1 93 ? 1.042 -3.399 9.648 1.00 97.88 93 ALA A C 1
ATOM 746 O O . ALA A 1 93 ? 0.010 -2.782 9.911 1.00 97.88 93 ALA A O 1
ATOM 747 N N . GLU A 1 94 ? 1.913 -2.959 8.743 1.00 97.44 94 GLU A N 1
ATOM 748 C CA . GLU A 1 94 ? 1.754 -1.737 7.959 1.00 97.44 94 GLU A CA 1
ATOM 749 C C . GLU A 1 94 ? 0.538 -1.814 7.019 1.00 97.44 94 GLU A C 1
ATOM 751 O O . GLU A 1 94 ? -0.212 -0.842 6.909 1.00 97.44 94 GLU A O 1
ATOM 756 N N . ALA A 1 95 ? 0.282 -2.975 6.403 1.00 98.19 95 ALA A N 1
ATOM 757 C CA . ALA A 1 95 ? -0.898 -3.183 5.563 1.00 98.19 95 ALA A CA 1
ATOM 758 C C . ALA A 1 95 ? -2.188 -3.169 6.393 1.00 98.19 95 ALA A C 1
ATOM 760 O O . ALA A 1 95 ? -3.144 -2.503 6.008 1.00 98.19 95 ALA A O 1
ATOM 761 N N . GLN A 1 96 ? -2.194 -3.806 7.572 1.00 98.31 96 GLN A N 1
ATOM 762 C CA . GLN A 1 96 ? -3.327 -3.744 8.508 1.00 98.31 96 GLN A CA 1
ATOM 763 C C . GLN A 1 96 ? -3.631 -2.303 8.945 1.00 98.31 96 GLN A C 1
ATOM 765 O O . GLN A 1 96 ? -4.784 -1.876 8.952 1.00 98.31 96 GLN A O 1
ATOM 770 N N . ASN A 1 97 ? -2.596 -1.525 9.273 1.00 97.69 97 ASN A N 1
ATOM 771 C CA . ASN A 1 97 ? -2.747 -0.121 9.653 1.00 97.69 97 ASN A CA 1
ATOM 772 C C . ASN A 1 97 ? -3.310 0.735 8.508 1.00 97.69 97 ASN A C 1
ATOM 774 O O . ASN A 1 97 ? -4.195 1.559 8.738 1.00 97.69 97 ASN A O 1
ATOM 778 N N . ASN A 1 98 ? -2.818 0.557 7.281 1.00 98.12 98 ASN A N 1
ATOM 779 C CA . ASN A 1 98 ? -3.271 1.369 6.152 1.00 98.12 98 ASN A CA 1
ATOM 780 C C . ASN A 1 98 ? -4.656 0.939 5.651 1.00 98.12 98 ASN A C 1
ATOM 782 O O . ASN A 1 98 ? -5.444 1.800 5.261 1.00 98.12 98 ASN A O 1
ATOM 786 N N . TRP A 1 99 ? -5.002 -0.346 5.770 1.00 98.38 99 TRP A N 1
ATOM 787 C CA . TRP A 1 99 ? -6.373 -0.821 5.588 1.00 98.38 99 TRP A CA 1
ATOM 788 C C . TRP A 1 99 ? -7.321 -0.137 6.576 1.00 98.38 99 TRP A C 1
ATOM 790 O O . TRP A 1 99 ? -8.316 0.466 6.176 1.00 98.38 99 TRP A O 1
ATOM 800 N N . ALA A 1 100 ? -6.976 -0.154 7.863 1.00 97.56 100 ALA A N 1
ATOM 801 C CA . ALA A 1 100 ? -7.753 0.506 8.902 1.00 97.56 100 ALA A CA 1
ATOM 802 C C . ALA A 1 100 ? -7.926 2.009 8.637 1.00 97.56 100 ALA A C 1
ATOM 804 O O . ALA A 1 100 ? -9.011 2.562 8.809 1.00 97.56 100 ALA A O 1
ATOM 805 N N . TYR A 1 101 ? -6.865 2.676 8.178 1.00 96.75 101 TYR A N 1
ATOM 806 C CA . TYR A 1 101 ? -6.917 4.084 7.804 1.00 96.75 101 TYR A CA 1
ATOM 807 C C . TYR A 1 101 ? -7.867 4.335 6.623 1.00 96.75 101 TYR A C 1
ATOM 809 O O . TYR A 1 101 ? -8.690 5.249 6.690 1.00 96.75 101 TYR A O 1
ATOM 817 N N . ALA A 1 102 ? -7.807 3.501 5.581 1.00 97.69 102 ALA A N 1
ATOM 818 C CA . ALA A 1 102 ? -8.710 3.587 4.437 1.00 97.69 102 ALA A CA 1
ATOM 819 C C . ALA A 1 102 ? -10.179 3.388 4.856 1.00 97.69 102 ALA A C 1
ATOM 821 O O . ALA A 1 102 ? -11.028 4.211 4.518 1.00 97.69 102 ALA A O 1
ATOM 822 N N . LEU A 1 103 ? -10.471 2.386 5.693 1.00 97.62 103 LEU A N 1
ATOM 823 C CA . LEU A 1 103 ? -11.804 2.164 6.274 1.00 97.62 103 LEU A CA 1
ATOM 824 C C . LEU A 1 103 ? -12.293 3.373 7.083 1.00 97.62 103 LEU A C 1
ATOM 826 O O . LEU A 1 103 ? -13.429 3.824 6.924 1.00 97.62 103 LEU A O 1
ATOM 830 N N . ALA A 1 104 ? -11.427 3.942 7.925 1.00 95.19 104 ALA A N 1
ATOM 831 C CA . ALA A 1 104 ? -11.765 5.109 8.731 1.00 95.19 104 ALA A CA 1
ATOM 832 C C . ALA A 1 104 ? -12.080 6.338 7.866 1.00 95.19 104 ALA A C 1
ATOM 834 O O . ALA A 1 104 ? -12.977 7.104 8.215 1.00 95.19 104 ALA A O 1
ATOM 835 N N . SER A 1 105 ? -11.386 6.514 6.734 1.00 94.12 105 SER A N 1
ATOM 836 C CA . SER A 1 105 ? -11.661 7.605 5.786 1.00 94.12 105 SER A CA 1
ATOM 837 C C . SER A 1 105 ? -13.062 7.524 5.163 1.00 94.12 105 SER A C 1
ATOM 839 O O . SER A 1 105 ? -13.627 8.547 4.792 1.00 94.12 105 SER A O 1
ATOM 841 N N . GLN A 1 106 ? -13.658 6.328 5.138 1.00 94.75 106 GLN A N 1
ATOM 842 C CA . GLN A 1 106 ? -15.027 6.079 4.680 1.00 94.75 106 GLN A CA 1
ATOM 843 C C . GLN A 1 106 ? -16.063 6.078 5.815 1.00 94.75 106 GLN A C 1
ATOM 845 O O . GLN A 1 106 ? -17.218 5.718 5.602 1.00 94.75 106 GLN A O 1
ATOM 850 N N . GLY A 1 107 ? -15.665 6.418 7.043 1.00 93.12 107 GLY A N 1
ATOM 851 C CA . GLY A 1 107 ? -16.546 6.376 8.212 1.00 93.12 107 GLY A CA 1
ATOM 852 C C . GLY A 1 107 ? -16.821 4.968 8.754 1.00 93.12 107 GLY A C 1
ATOM 853 O O . GLY A 1 107 ? -17.617 4.815 9.680 1.00 93.12 107 GLY A O 1
ATOM 854 N N . ARG A 1 108 ? -16.138 3.931 8.251 1.00 95.69 108 ARG A N 1
ATOM 855 C CA . ARG A 1 108 ? -16.255 2.538 8.727 1.00 95.69 108 ARG A CA 1
ATOM 856 C C . ARG A 1 108 ? -15.425 2.329 9.999 1.00 95.69 108 ARG A C 1
ATOM 858 O O . ARG A 1 108 ? -14.476 1.548 10.040 1.00 95.69 108 ARG A O 1
ATOM 865 N N . LEU A 1 109 ? -15.760 3.088 11.044 1.00 94.12 109 LEU A N 1
ATOM 866 C CA . LEU A 1 109 ? -14.933 3.258 12.245 1.00 94.12 109 LEU A CA 1
ATOM 867 C C . LEU A 1 109 ? -14.764 1.976 13.073 1.00 94.12 109 LEU A C 1
ATOM 869 O O . LEU A 1 109 ? -13.689 1.754 13.628 1.00 94.12 109 LEU A O 1
ATOM 873 N N . HIS A 1 110 ? -15.792 1.125 13.145 1.00 92.75 110 HIS A N 1
ATOM 874 C CA . HIS A 1 110 ? -15.707 -0.151 13.864 1.00 92.75 110 HIS A CA 1
ATOM 875 C C . HIS A 1 110 ? -14.722 -1.116 13.195 1.00 92.75 110 HIS A C 1
ATOM 877 O O . HIS A 1 110 ? -13.800 -1.594 13.849 1.00 92.75 110 HIS A O 1
ATOM 883 N N . GLU A 1 111 ? -14.851 -1.321 11.883 1.00 95.69 111 GLU A N 1
ATOM 884 C CA . GLU A 1 111 ? -13.939 -2.181 11.117 1.00 95.69 111 GLU A CA 1
ATOM 885 C C . GLU A 1 111 ? -12.504 -1.638 11.154 1.00 95.69 111 GLU A C 1
ATOM 887 O O . GLU A 1 111 ? -11.545 -2.384 11.350 1.00 95.69 111 GLU A O 1
ATOM 892 N N . ALA A 1 112 ? -12.343 -0.315 11.051 1.00 96.50 112 ALA A N 1
ATOM 893 C CA . ALA A 1 112 ? -11.043 0.324 11.210 1.00 96.50 112 ALA A CA 1
ATOM 894 C C . ALA A 1 112 ? -10.409 0.021 12.581 1.00 96.50 112 ALA A C 1
ATOM 896 O O . ALA A 1 112 ? -9.219 -0.291 12.656 1.00 96.50 112 ALA A O 1
ATOM 897 N N . ALA A 1 113 ? -11.181 0.079 13.671 1.00 93.88 113 ALA A N 1
ATOM 898 C CA . ALA A 1 113 ? -10.673 -0.222 15.009 1.00 93.88 113 ALA A CA 1
ATOM 899 C C . ALA A 1 113 ? -10.143 -1.664 15.123 1.00 93.88 113 ALA A C 1
ATOM 901 O O . ALA A 1 113 ? -9.086 -1.871 15.729 1.00 93.88 113 ALA A O 1
ATOM 902 N N . ASP A 1 114 ? -10.824 -2.632 14.505 1.00 94.56 114 ASP A N 1
ATOM 903 C CA . ASP A 1 114 ? -10.406 -4.038 14.496 1.00 94.56 114 ASP A CA 1
ATOM 904 C C . ASP A 1 114 ? -9.070 -4.229 13.766 1.00 94.56 114 ASP A C 1
ATOM 906 O O . ASP A 1 114 ? -8.155 -4.876 14.290 1.00 94.56 114 ASP A O 1
ATOM 910 N N . HIS A 1 115 ? -8.908 -3.602 12.599 1.00 97.38 115 HIS A N 1
ATOM 911 C CA . HIS A 1 115 ? -7.665 -3.674 11.828 1.00 97.38 115 HIS A CA 1
ATOM 912 C C . HIS A 1 115 ? -6.501 -2.936 12.507 1.00 97.38 115 HIS A C 1
ATOM 914 O O . HIS A 1 115 ? -5.383 -3.460 12.543 1.00 97.38 115 HIS A O 1
ATOM 920 N N . PHE A 1 116 ? -6.732 -1.783 13.145 1.00 96.25 116 PHE A N 1
ATOM 921 C CA . PHE A 1 116 ? -5.686 -1.148 13.955 1.00 96.25 116 PHE A CA 1
ATOM 922 C C . PHE A 1 116 ? -5.278 -2.015 15.153 1.00 96.25 116 PHE A C 1
ATOM 924 O O . PHE A 1 116 ? -4.091 -2.109 15.475 1.00 96.25 116 PHE A O 1
ATOM 931 N N . ALA A 1 117 ? -6.233 -2.677 15.813 1.00 94.12 117 ALA A N 1
ATOM 932 C CA . ALA A 1 117 ? -5.930 -3.608 16.896 1.00 94.12 117 ALA A CA 1
ATOM 933 C C . ALA A 1 117 ? -5.127 -4.820 16.394 1.00 94.12 117 ALA A C 1
ATOM 935 O O . ALA A 1 117 ? -4.207 -5.271 17.079 1.00 94.12 117 ALA A O 1
ATOM 936 N N . ALA A 1 118 ? -5.427 -5.322 15.192 1.00 95.94 118 ALA A N 1
ATOM 937 C CA . ALA A 1 118 ? -4.635 -6.364 14.544 1.00 95.94 118 ALA A CA 1
ATOM 938 C C . ALA A 1 118 ? -3.198 -5.898 14.257 1.00 95.94 118 ALA A C 1
ATOM 940 O O . ALA A 1 118 ? -2.257 -6.598 14.633 1.00 95.94 118 ALA A O 1
ATOM 941 N N . ALA A 1 119 ? -3.017 -4.695 13.700 1.00 97.19 119 ALA A N 1
ATOM 942 C CA . ALA A 1 119 ? -1.697 -4.107 13.460 1.00 97.19 119 ALA A CA 1
ATOM 943 C C . ALA A 1 119 ? -0.866 -4.000 14.752 1.00 97.19 119 ALA A C 1
ATOM 945 O O . ALA A 1 119 ? 0.301 -4.385 14.773 1.00 97.19 119 ALA A O 1
ATOM 946 N N . LEU A 1 120 ? -1.477 -3.551 15.855 1.00 95.94 120 LEU A N 1
ATOM 947 C CA . LEU A 1 120 ? -0.813 -3.438 17.161 1.00 95.94 120 LEU A CA 1
ATOM 948 C C . LEU A 1 120 ? -0.518 -4.790 17.818 1.00 95.94 120 LEU A C 1
ATOM 950 O O . LEU A 1 120 ? 0.422 -4.889 18.601 1.00 95.94 120 LEU A O 1
ATOM 954 N N . ARG A 1 121 ? -1.290 -5.838 17.513 1.00 96.62 121 ARG A N 1
ATOM 955 C CA . ARG A 1 121 ? -0.985 -7.197 17.982 1.00 96.62 121 ARG A CA 1
ATOM 956 C C . ARG A 1 121 ? 0.283 -7.739 17.324 1.00 96.62 121 ARG A C 1
ATOM 958 O O . ARG A 1 121 ? 1.071 -8.394 17.995 1.00 96.62 121 ARG A O 1
ATOM 965 N N . ILE A 1 122 ? 0.465 -7.452 16.036 1.00 96.88 122 ILE A N 1
ATOM 966 C CA . ILE A 1 122 ? 1.651 -7.844 15.265 1.00 96.88 122 ILE A CA 1
ATOM 967 C C . ILE A 1 122 ? 2.852 -6.978 15.666 1.00 96.88 122 ILE A C 1
ATOM 969 O O . ILE A 1 122 ? 3.934 -7.488 15.947 1.00 96.88 122 ILE A O 1
ATOM 973 N N . LYS A 1 123 ? 2.653 -5.656 15.730 1.00 97.19 123 LYS A N 1
ATOM 974 C CA . LYS A 1 123 ? 3.692 -4.662 16.017 1.00 97.19 123 LYS A CA 1
ATOM 975 C C . LYS A 1 123 ? 3.220 -3.678 17.099 1.00 97.19 123 LYS A C 1
ATOM 977 O O . LYS A 1 123 ? 2.715 -2.598 16.783 1.00 97.19 123 LYS A O 1
ATOM 982 N N . PRO A 1 124 ? 3.417 -4.004 18.392 1.00 94.56 124 PRO A N 1
ATOM 983 C CA . PRO A 1 124 ? 2.911 -3.194 19.509 1.00 94.56 124 PRO A CA 1
ATOM 984 C C . PRO A 1 124 ? 3.450 -1.760 19.576 1.00 94.56 124 PRO A C 1
ATOM 986 O O . PRO A 1 124 ? 2.824 -0.884 20.175 1.00 94.56 124 PRO A O 1
ATOM 989 N N . ASN A 1 125 ? 4.613 -1.506 18.974 1.00 93.62 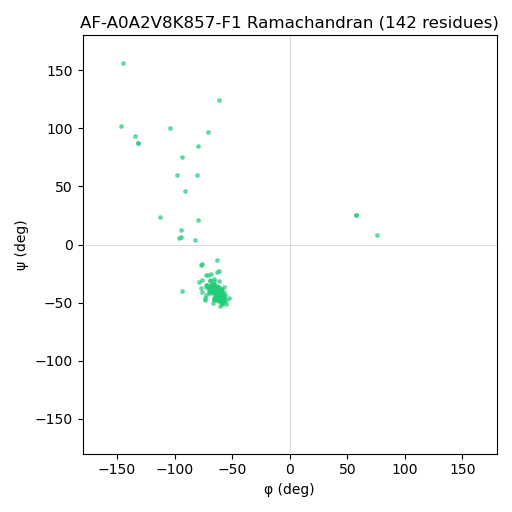125 ASN A N 1
ATOM 990 C CA . ASN A 1 125 ? 5.270 -0.202 18.946 1.00 93.62 125 ASN A CA 1
ATOM 991 C C . ASN A 1 125 ? 4.949 0.630 17.689 1.00 93.62 125 ASN A C 1
ATOM 993 O O . ASN A 1 125 ? 5.617 1.637 17.458 1.00 93.62 125 ASN A O 1
ATOM 997 N N . LEU A 1 126 ? 3.947 0.245 16.890 1.00 92.31 126 LEU A N 1
ATOM 998 C CA . LEU A 1 126 ? 3.505 1.024 15.732 1.00 92.31 126 LEU A CA 1
ATOM 999 C C . LEU A 1 126 ? 2.775 2.299 16.195 1.00 92.31 126 LEU A C 1
ATOM 1001 O O . LEU A 1 126 ? 1.596 2.273 16.558 1.00 92.31 126 LEU A O 1
ATOM 1005 N N . VAL A 1 127 ? 3.505 3.416 16.240 1.00 89.19 127 VAL A N 1
ATOM 1006 C CA . VAL A 1 127 ? 3.038 4.689 16.816 1.00 89.19 127 VAL A CA 1
ATOM 1007 C C . VAL A 1 127 ? 1.819 5.220 16.066 1.00 89.19 127 VAL A C 1
ATOM 1009 O O . VAL A 1 127 ? 0.854 5.652 16.696 1.00 89.19 127 VAL A O 1
ATOM 1012 N N . GLU A 1 128 ? 1.831 5.128 14.740 1.00 88.38 128 GLU A N 1
ATOM 1013 C CA . GLU A 1 128 ? 0.763 5.574 13.848 1.00 88.38 128 GLU A CA 1
ATOM 1014 C C . GLU A 1 128 ? -0.560 4.873 14.175 1.00 88.38 128 GLU A C 1
ATOM 1016 O O . GLU A 1 128 ? -1.588 5.531 14.349 1.00 88.38 128 GLU A O 1
ATOM 1021 N N . ALA A 1 129 ? -0.528 3.551 14.364 1.00 86.12 129 ALA A N 1
ATOM 1022 C CA . ALA A 1 129 ? -1.709 2.778 14.735 1.00 86.12 129 ALA A CA 1
ATOM 1023 C C . ALA A 1 129 ? -2.242 3.186 16.117 1.00 86.12 129 ALA A C 1
ATOM 1025 O O . ALA A 1 129 ? -3.451 3.325 16.292 1.00 86.12 129 ALA A O 1
ATOM 1026 N N . ARG A 1 130 ? -1.364 3.449 17.098 1.00 86.75 130 ARG A N 1
ATOM 1027 C CA . ARG A 1 130 ? -1.793 3.910 18.434 1.00 86.75 130 ARG A CA 1
ATOM 1028 C C . ARG A 1 130 ? -2.508 5.259 18.374 1.00 86.75 130 ARG A C 1
ATOM 1030 O O . ARG A 1 130 ? -3.538 5.420 19.028 1.00 86.75 130 ARG A O 1
ATOM 1037 N N . LEU A 1 131 ? -1.980 6.205 17.596 1.00 89.19 131 LEU A N 1
ATOM 1038 C CA . LEU A 1 131 ? -2.597 7.521 17.405 1.00 89.19 131 LEU A CA 1
ATOM 1039 C C . LEU A 1 131 ? -3.963 7.399 16.717 1.00 89.19 131 LEU A C 1
ATOM 1041 O O . LEU A 1 131 ? -4.936 8.008 17.161 1.00 89.19 131 LEU A O 1
ATOM 1045 N N . ASN A 1 132 ? -4.061 6.557 15.686 1.00 88.88 132 ASN A N 1
ATOM 1046 C CA . ASN A 1 132 ? -5.315 6.339 14.971 1.00 88.88 132 ASN A CA 1
ATOM 1047 C C . ASN A 1 132 ? -6.392 5.672 15.841 1.00 88.88 132 ASN A C 1
ATOM 1049 O O . ASN A 1 132 ? -7.548 6.090 15.798 1.00 88.88 132 ASN A O 1
ATOM 1053 N N . VAL A 1 133 ? -6.028 4.695 16.680 1.00 86.56 133 VAL A N 1
ATOM 1054 C CA . VAL A 1 133 ? -6.963 4.069 17.634 1.00 86.56 133 VAL A CA 1
ATOM 1055 C C . VAL A 1 133 ? -7.503 5.084 18.634 1.00 86.56 133 VAL A C 1
ATOM 1057 O O . VAL A 1 133 ? -8.696 5.062 18.927 1.00 86.56 133 VAL A O 1
ATOM 1060 N N . ALA A 1 134 ? -6.648 5.963 19.166 1.00 86.56 134 ALA A N 1
ATOM 1061 C CA . ALA A 1 134 ? -7.080 6.993 20.108 1.00 86.56 134 ALA A CA 1
ATOM 1062 C C . ALA A 1 134 ? -8.142 7.908 19.477 1.00 86.56 134 ALA A C 1
ATOM 1064 O O . ALA A 1 134 ? -9.219 8.066 20.048 1.00 86.56 134 ALA A O 1
ATOM 1065 N N . ARG A 1 135 ? -7.882 8.396 18.256 1.00 88.38 135 ARG A N 1
ATOM 1066 C CA . ARG A 1 135 ? -8.817 9.232 17.486 1.00 88.38 135 ARG A CA 1
ATOM 1067 C C . ARG A 1 135 ? -10.148 8.528 17.213 1.00 88.38 135 ARG A C 1
ATOM 1069 O O . ARG A 1 135 ? -11.207 9.118 17.375 1.00 88.38 135 ARG A O 1
ATOM 1076 N N . ILE A 1 136 ? -10.110 7.260 16.805 1.00 89.06 136 ILE A N 1
ATOM 1077 C CA . ILE A 1 136 ? -11.332 6.503 16.490 1.00 89.06 136 ILE A CA 1
ATOM 1078 C C . ILE A 1 136 ? -12.166 6.230 17.741 1.00 89.06 136 ILE A C 1
ATOM 1080 O O . ILE A 1 136 ? -13.391 6.282 17.684 1.00 89.06 136 ILE A O 1
ATOM 1084 N N . ARG A 1 137 ? -11.529 5.953 18.883 1.00 84.25 137 ARG A N 1
ATOM 1085 C CA . ARG A 1 137 ? -12.243 5.720 20.147 1.00 84.25 137 ARG A CA 1
ATOM 1086 C C . ARG A 1 137 ? -12.980 6.958 20.640 1.00 84.25 137 ARG A C 1
ATOM 1088 O O . ARG A 1 137 ? -14.070 6.807 21.176 1.00 84.25 137 ARG A O 1
ATOM 1095 N N . GLU A 1 138 ? -12.399 8.138 20.456 1.00 85.94 138 GLU A N 1
ATOM 1096 C CA . GLU A 1 138 ? -13.062 9.414 20.737 1.00 85.94 138 GLU A CA 1
ATOM 1097 C C . GLU A 1 138 ? -14.318 9.563 19.866 1.00 85.94 138 GLU A C 1
ATOM 1099 O O . GLU A 1 138 ? -15.420 9.652 20.400 1.00 85.94 138 GLU A O 1
ATOM 1104 N N . GLN A 1 139 ? -14.186 9.398 18.546 1.00 85.19 139 GLN A N 1
ATOM 1105 C CA . GLN A 1 139 ? -15.316 9.476 17.608 1.00 85.19 139 GLN A CA 1
ATOM 1106 C C . GLN A 1 139 ? -16.428 8.448 17.893 1.00 85.19 139 GLN A C 1
ATOM 1108 O O . GLN A 1 139 ? -17.610 8.762 17.791 1.00 85.19 139 GLN A O 1
ATOM 1113 N N . LEU A 1 140 ? -16.072 7.216 18.275 1.00 84.44 140 LEU A N 1
ATOM 1114 C CA . LEU A 1 140 ? -17.043 6.180 18.659 1.00 84.44 140 LEU A CA 1
ATOM 1115 C C . LEU A 1 140 ? -17.684 6.436 20.035 1.00 84.44 140 LEU A C 1
ATOM 1117 O O . LEU A 1 140 ? -18.780 5.945 20.302 1.00 84.44 140 LEU A O 1
ATOM 1121 N N . GLY A 1 141 ? -16.996 7.156 20.924 1.00 77.81 141 GLY A N 1
ATOM 1122 C CA . GLY A 1 141 ? -17.503 7.554 22.237 1.00 77.81 141 GLY A CA 1
ATOM 1123 C C . GLY A 1 141 ? -18.458 8.747 22.176 1.00 77.81 141 GLY A C 1
ATOM 1124 O O . GLY A 1 141 ? -19.398 8.798 22.963 1.00 77.81 141 GLY A O 1
ATOM 1125 N N . GLU A 1 142 ? -18.242 9.657 21.225 1.00 60.66 142 GLU A N 1
ATOM 1126 C CA . GLU A 1 142 ? -19.085 10.830 20.949 1.00 60.66 142 GLU A CA 1
ATOM 1127 C C . GLU A 1 142 ? -20.377 10.495 20.188 1.00 60.66 142 GLU A C 1
ATOM 1129 O O . GLU A 1 142 ? -21.323 11.274 20.204 1.00 60.66 142 GLU A O 1
ATOM 1134 N N . ALA A 1 143 ? -20.455 9.326 19.549 1.00 57.50 143 ALA A N 1
ATOM 1135 C CA . ALA A 1 143 ? -21.645 8.853 18.839 1.00 57.50 143 ALA A CA 1
ATOM 1136 C C . ALA A 1 143 ? -22.738 8.255 19.764 1.00 57.50 143 ALA A C 1
ATOM 1138 O O . ALA A 1 143 ? -23.552 7.453 19.300 1.00 57.50 143 ALA A O 1
ATOM 1139 N N . ARG A 1 144 ? -22.734 8.589 21.065 1.00 45.81 144 ARG A N 1
ATOM 1140 C CA . ARG A 1 144 ? -23.654 8.061 22.091 1.00 45.81 144 ARG A CA 1
ATOM 1141 C C . ARG A 1 144 ? -24.680 9.080 22.563 1.00 45.81 144 ARG A C 1
ATOM 1143 O O . ARG A 1 144 ? -24.286 10.235 22.821 1.00 45.81 144 ARG A O 1
#

Foldseek 3Di:
DVVVVVVLVVLLVVLVVVCVVVVLDLVSLQSQLVSCVVVVVLVSNLVSLVSSCVSPNALVSLQSNLVSCVVVVNLVSSLVSLVSSCVRPVLPLSSLQSNLVSCVVVVVLVSSLVSLVSSCVSPVPPVSSVVSNVVSVVVVVVVD

Nearest PDB structures (foldseek):
  2vyi-assembly2_B  TM=9.479E-01  e=6.109E-06  Homo sapiens
  7bev-assembly1_A  TM=9.478E-01  e=4.797E-05  Homo sapiens
  3fp3-assembly1_A  TM=8.131E-01  e=4.568E-05  Saccharomyces cerevisiae
  5xi8-assembly1_A  TM=6.198E-01  e=1.056E-03  Escherichia coli K-12
  6sar-assembly1_A  TM=7.521E-01  e=7.894E-03  Escherichia coli K-12

Radius of gyration: 17.19 Å; Cα contacts (8 Å, |Δi|>4): 185; chains: 1; bounding box: 46×30×46 Å

Mean predicted aligned error: 4.5 Å